Protein AF-A0A3C1YWX6-F1 (afdb_monomer)

Mean predicted aligned error: 10.13 Å

Radius of gyration: 17.38 Å; Cα contacts (8 Å, |Δi|>4): 16; chains: 1; bounding box: 39×30×50 Å

pLDDT: mean 80.64, std 18.62, range [42.34, 97.62]

Structure (mmCIF, N/CA/C/O backbone):
data_AF-A0A3C1YWX6-F1
#
_entry.id   AF-A0A3C1YWX6-F1
#
loop_
_atom_site.group_PDB
_atom_site.id
_atom_site.type_symbol
_atom_site.label_atom_id
_atom_site.label_alt_id
_atom_site.label_comp_id
_atom_site.label_asym_id
_atom_site.label_entity_id
_atom_site.label_seq_id
_atom_site.pdbx_PDB_ins_code
_atom_site.Cartn_x
_atom_site.Cartn_y
_atom_site.Cartn_z
_atom_site.occupancy
_atom_site.B_iso_or_equiv
_atom_site.auth_seq_id
_atom_site.auth_comp_id
_atom_site.auth_asym_id
_atom_site.auth_atom_id
_atom_site.pdbx_PDB_model_num
ATOM 1 N N . MET A 1 1 ? 13.558 -8.841 36.533 1.00 42.34 1 MET A N 1
ATOM 2 C CA . MET A 1 1 ? 13.183 -9.634 35.341 1.00 42.34 1 MET A CA 1
ATOM 3 C C . MET A 1 1 ? 12.527 -8.694 34.343 1.00 42.34 1 MET A C 1
ATOM 5 O O . MET A 1 1 ? 11.528 -8.075 34.677 1.00 42.34 1 MET A O 1
ATOM 9 N N . GLN A 1 2 ? 13.156 -8.477 33.190 1.00 43.19 2 GLN A N 1
ATOM 10 C CA . GLN A 1 2 ? 12.752 -7.467 32.208 1.00 43.19 2 GLN A CA 1
ATOM 11 C C . GLN A 1 2 ? 11.654 -8.063 31.312 1.00 43.19 2 GLN A C 1
ATOM 13 O O . GLN A 1 2 ? 11.886 -9.0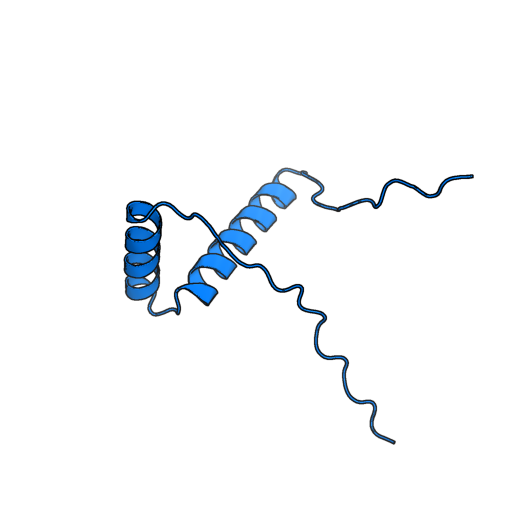65 30.636 1.00 43.19 2 GLN A O 1
ATOM 18 N N . ALA A 1 3 ? 10.446 -7.498 31.355 1.00 47.56 3 ALA A N 1
ATOM 19 C CA . ALA A 1 3 ? 9.331 -7.943 30.526 1.00 47.56 3 ALA A CA 1
ATOM 20 C C . ALA A 1 3 ? 9.684 -7.739 29.044 1.00 47.56 3 ALA A C 1
ATOM 22 O O . ALA A 1 3 ? 9.853 -6.608 28.584 1.00 47.56 3 ALA A O 1
ATOM 23 N N . LYS A 1 4 ? 9.824 -8.840 28.296 1.00 51.34 4 LYS A N 1
ATOM 24 C CA . LYS A 1 4 ? 9.947 -8.812 26.835 1.00 51.34 4 LYS A CA 1
ATOM 25 C C . LYS A 1 4 ? 8.668 -8.178 26.286 1.00 51.34 4 LYS A C 1
ATOM 27 O O . LYS A 1 4 ? 7.608 -8.791 26.362 1.00 51.34 4 LYS A O 1
ATOM 32 N N . ARG A 1 5 ? 8.769 -6.941 25.785 1.00 51.28 5 ARG A N 1
ATOM 33 C CA . ARG A 1 5 ? 7.680 -6.245 25.085 1.00 51.28 5 ARG A CA 1
ATOM 34 C C . ARG A 1 5 ? 7.115 -7.190 24.024 1.00 51.28 5 ARG A C 1
ATOM 36 O O . ARG A 1 5 ? 7.877 -7.725 23.216 1.00 51.28 5 ARG A O 1
ATOM 43 N N . SER A 1 6 ? 5.810 -7.435 24.082 1.00 48.19 6 SER A N 1
ATOM 44 C CA . SER A 1 6 ? 5.087 -8.224 23.094 1.00 48.19 6 SER A CA 1
ATOM 45 C C . SER A 1 6 ? 5.408 -7.670 21.709 1.00 48.19 6 SER A C 1
ATOM 47 O O . SER A 1 6 ? 5.218 -6.484 21.440 1.00 48.19 6 SER A O 1
ATOM 49 N N . LYS A 1 7 ? 5.958 -8.524 20.839 1.00 55.25 7 LYS A N 1
ATOM 50 C CA . LYS A 1 7 ? 5.977 -8.261 19.400 1.00 55.25 7 LYS A CA 1
ATOM 51 C C . LYS A 1 7 ? 4.547 -7.882 19.030 1.00 55.25 7 LYS A C 1
ATOM 53 O O . LYS A 1 7 ? 3.643 -8.659 19.322 1.00 55.25 7 LYS A O 1
ATOM 58 N N . THR A 1 8 ? 4.344 -6.687 18.485 1.00 56.69 8 THR A N 1
ATOM 59 C CA . THR A 1 8 ? 3.054 -6.240 17.958 1.00 56.69 8 THR A CA 1
ATOM 60 C C . THR A 1 8 ? 2.465 -7.387 17.140 1.00 56.69 8 THR A C 1
ATOM 62 O O . THR A 1 8 ? 3.132 -7.862 16.223 1.00 56.69 8 THR A O 1
ATOM 65 N N . GLU A 1 9 ? 1.298 -7.908 17.526 1.00 62.00 9 GLU A N 1
ATOM 66 C CA . GLU A 1 9 ? 0.665 -9.032 16.834 1.00 62.00 9 GLU A CA 1
ATOM 67 C C . GLU A 1 9 ? 0.330 -8.603 15.401 1.00 62.00 9 GLU A C 1
ATOM 69 O O . GLU A 1 9 ? -0.678 -7.950 15.139 1.00 62.00 9 GLU A O 1
ATOM 74 N N . THR A 1 10 ? 1.211 -8.918 14.456 1.00 67.81 10 THR A N 1
ATOM 75 C CA . THR A 1 10 ? 0.970 -8.698 13.033 1.00 67.81 10 THR A CA 1
ATOM 76 C C . THR A 1 10 ? 0.233 -9.903 12.476 1.00 67.81 10 THR A C 1
ATOM 78 O O . THR A 1 10 ? 0.723 -11.028 12.561 1.00 67.81 10 THR A O 1
ATOM 81 N N . ARG A 1 11 ? -0.942 -9.678 11.884 1.00 71.12 11 ARG A N 1
ATOM 82 C CA . ARG A 1 11 ? -1.572 -10.670 11.009 1.00 71.12 11 ARG A CA 1
ATOM 83 C C . ARG A 1 11 ? -0.951 -10.524 9.626 1.00 71.12 11 ARG A C 1
ATOM 85 O O . ARG A 1 11 ? -1.058 -9.456 9.026 1.00 71.12 11 ARG A O 1
ATOM 92 N N . ASP A 1 12 ? -0.288 -11.569 9.143 1.00 74.69 12 ASP A N 1
ATOM 93 C CA . ASP A 1 12 ? 0.279 -11.564 7.797 1.00 74.69 12 ASP A CA 1
ATOM 94 C C . ASP A 1 12 ? -0.844 -11.564 6.754 1.00 74.69 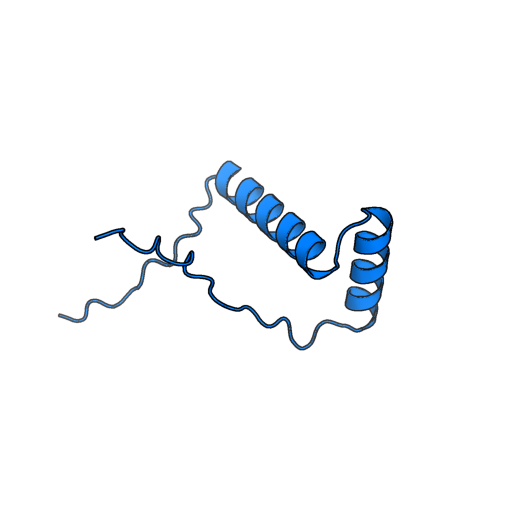12 ASP A C 1
ATOM 96 O O . ASP A 1 12 ? -1.777 -12.366 6.818 1.00 74.69 12 ASP A O 1
ATOM 100 N N . ILE A 1 13 ? -0.748 -10.655 5.783 1.00 74.06 13 ILE A N 1
ATOM 101 C CA . ILE A 1 13 ? -1.667 -10.569 4.646 1.00 74.06 13 ILE A CA 1
ATOM 102 C C . ILE A 1 13 ? -0.873 -10.894 3.387 1.00 74.06 13 ILE A C 1
ATOM 104 O O . ILE A 1 13 ? 0.103 -10.219 3.060 1.00 74.06 13 ILE A O 1
ATOM 108 N N . LEU A 1 14 ? -1.311 -11.928 2.669 1.00 76.56 14 LEU A N 1
ATOM 109 C CA . LEU A 1 14 ? -0.794 -12.263 1.347 1.00 76.56 14 LEU A CA 1
ATOM 110 C C . LEU A 1 14 ? -1.745 -11.705 0.291 1.00 76.56 14 LEU A C 1
ATOM 112 O O . LEU A 1 14 ? -2.887 -12.148 0.188 1.00 76.56 14 LEU A O 1
ATOM 116 N N . LEU A 1 15 ? -1.260 -10.762 -0.513 1.00 80.75 15 LEU A N 1
ATOM 117 C CA . LEU A 1 15 ? -1.968 -10.301 -1.705 1.00 80.75 15 LEU A CA 1
ATOM 118 C C . LEU A 1 15 ? -1.686 -11.285 -2.842 1.00 80.75 15 LEU A C 1
ATOM 120 O O . LEU A 1 15 ? -0.568 -11.347 -3.352 1.00 80.75 15 LEU A O 1
ATOM 124 N N . ARG A 1 16 ? -2.692 -12.084 -3.195 1.00 84.44 16 ARG A N 1
ATOM 125 C CA . ARG A 1 16 ? -2.652 -13.033 -4.313 1.00 84.44 16 ARG A CA 1
ATOM 126 C C . ARG A 1 16 ? -3.542 -12.533 -5.446 1.00 84.44 16 ARG A C 1
ATOM 128 O O . ARG A 1 16 ? -4.407 -11.692 -5.220 1.00 84.44 16 ARG A O 1
ATOM 135 N N . ASP A 1 17 ? -3.278 -13.029 -6.652 1.00 88.44 17 ASP A N 1
ATOM 136 C CA . ASP A 1 17 ? -4.111 -12.802 -7.841 1.00 88.44 17 ASP A CA 1
ATOM 137 C C . ASP A 1 17 ? -4.293 -11.324 -8.229 1.00 88.44 17 ASP A C 1
ATOM 139 O O . ASP A 1 17 ? -5.272 -10.935 -8.865 1.00 88.44 17 ASP A O 1
ATOM 143 N N . LEU A 1 18 ? -3.319 -10.479 -7.875 1.00 86.62 18 LEU A N 1
ATOM 144 C CA . LEU A 1 18 ? -3.295 -9.092 -8.316 1.00 86.62 18 LEU A CA 1
ATOM 145 C C . LEU A 1 18 ? -3.079 -9.057 -9.841 1.00 86.62 18 LEU A C 1
ATOM 147 O O . LEU A 1 18 ? -2.088 -9.622 -10.314 1.00 86.62 18 LEU A O 1
ATOM 151 N N . PRO A 1 19 ? -3.944 -8.381 -10.623 1.00 94.81 19 PRO A N 1
ATOM 152 C CA . PRO A 1 19 ? -3.741 -8.256 -12.060 1.00 94.81 19 PRO A CA 1
ATOM 153 C C . PRO A 1 19 ? -2.353 -7.688 -12.364 1.00 94.81 19 PRO A C 1
ATOM 155 O O . PRO A 1 19 ? -1.956 -6.686 -11.768 1.00 94.81 19 PRO A O 1
ATOM 158 N N . ILE A 1 20 ? -1.634 -8.293 -13.314 1.00 93.12 20 ILE A N 1
ATOM 159 C CA . ILE A 1 20 ? -0.233 -7.947 -13.628 1.00 93.12 20 ILE A CA 1
ATOM 160 C C . ILE A 1 20 ? -0.075 -6.440 -13.864 1.00 93.12 20 ILE A C 1
ATOM 162 O O . ILE A 1 20 ? 0.761 -5.791 -13.242 1.00 93.12 20 ILE A O 1
ATOM 166 N N . GLN A 1 21 ? -0.963 -5.852 -14.671 1.00 96.12 21 GLN A N 1
ATOM 167 C CA . GLN A 1 21 ? -0.930 -4.417 -14.963 1.00 96.12 21 GLN A CA 1
ATOM 168 C C . GLN A 1 21 ? -1.104 -3.538 -13.716 1.00 96.12 21 GLN A C 1
ATOM 170 O O . GLN A 1 21 ? -0.571 -2.431 -13.658 1.00 96.12 21 GLN A O 1
ATOM 175 N N . LEU A 1 22 ? -1.872 -3.995 -12.725 1.00 94.56 22 LEU A N 1
ATOM 176 C CA . LEU A 1 22 ? -2.048 -3.274 -11.468 1.00 94.56 22 LEU A CA 1
ATOM 177 C C . LEU A 1 22 ? -0.803 -3.415 -10.585 1.00 94.56 22 LEU A C 1
ATOM 179 O O . LEU A 1 22 ? -0.351 -2.422 -10.020 1.00 94.56 22 LEU A O 1
ATOM 183 N N . ALA A 1 23 ? -0.211 -4.611 -10.523 1.00 93.75 23 ALA A N 1
ATOM 184 C CA . ALA A 1 23 ? 1.045 -4.846 -9.815 1.00 93.75 23 ALA A CA 1
ATOM 185 C C . ALA A 1 23 ? 2.169 -3.938 -10.342 1.00 93.75 23 ALA A C 1
ATOM 187 O O . ALA A 1 23 ? 2.854 -3.284 -9.552 1.00 93.75 23 ALA A O 1
ATOM 188 N N . ASP A 1 24 ? 2.296 -3.824 -11.665 1.00 95.88 24 ASP A N 1
ATOM 189 C CA . ASP A 1 24 ? 3.299 -2.971 -12.306 1.00 95.88 24 ASP A CA 1
ATOM 190 C C . ASP A 1 24 ? 3.082 -1.491 -11.980 1.00 95.88 24 ASP A C 1
ATOM 192 O O . ASP A 1 24 ? 4.019 -0.796 -11.581 1.00 95.88 24 ASP A O 1
ATOM 196 N N . LYS A 1 25 ? 1.836 -1.008 -12.064 1.00 96.75 25 LYS A N 1
ATOM 197 C CA . LYS A 1 25 ? 1.495 0.377 -11.703 1.00 96.75 25 LYS A CA 1
ATOM 198 C C . LYS A 1 25 ? 1.827 0.683 -10.244 1.00 96.75 25 LYS A C 1
ATOM 200 O O . LYS A 1 25 ? 2.410 1.727 -9.964 1.00 96.75 25 LYS A O 1
ATOM 205 N N . ILE A 1 26 ? 1.509 -0.228 -9.324 1.00 95.56 26 ILE A N 1
ATOM 206 C CA . ILE A 1 26 ? 1.817 -0.063 -7.897 1.00 95.56 26 ILE A CA 1
ATOM 207 C C . ILE A 1 26 ? 3.332 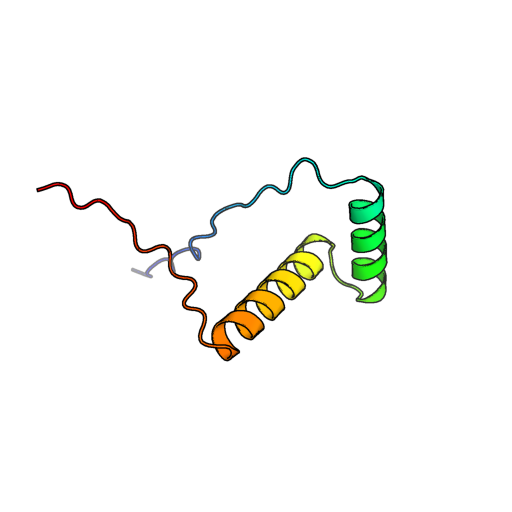-0.052 -7.671 1.00 95.56 26 ILE A C 1
ATOM 209 O O . ILE A 1 26 ? 3.827 0.762 -6.894 1.00 95.56 26 ILE A O 1
ATOM 213 N N . LYS A 1 27 ? 4.090 -0.903 -8.370 1.00 95.00 27 LYS A N 1
ATOM 214 C CA . LYS A 1 27 ? 5.556 -0.927 -8.280 1.00 95.00 27 LYS A CA 1
ATOM 215 C C . LYS A 1 27 ? 6.180 0.387 -8.761 1.00 95.00 27 LYS A C 1
ATOM 217 O O . LYS A 1 27 ? 7.073 0.922 -8.100 1.00 95.00 27 LYS A O 1
ATOM 222 N N . VAL A 1 28 ? 5.704 0.924 -9.885 1.00 97.62 28 VAL A N 1
ATOM 223 C CA . VAL A 1 28 ? 6.147 2.230 -10.400 1.00 97.62 28 VAL A CA 1
ATOM 224 C C . VAL A 1 28 ? 5.794 3.339 -9.411 1.00 97.62 28 VAL A C 1
ATOM 226 O O . VAL A 1 28 ? 6.654 4.148 -9.073 1.00 97.62 28 VAL A O 1
ATOM 229 N N . ALA A 1 29 ? 4.570 3.343 -8.883 1.00 97.25 29 ALA A N 1
ATOM 230 C CA . ALA A 1 29 ? 4.136 4.338 -7.912 1.00 97.25 29 ALA A CA 1
ATOM 231 C C . ALA A 1 29 ? 4.974 4.297 -6.621 1.00 97.25 29 ALA A C 1
ATOM 233 O O . ALA A 1 29 ? 5.484 5.329 -6.194 1.00 97.25 29 ALA A O 1
ATOM 234 N N . ALA A 1 30 ? 5.232 3.114 -6.058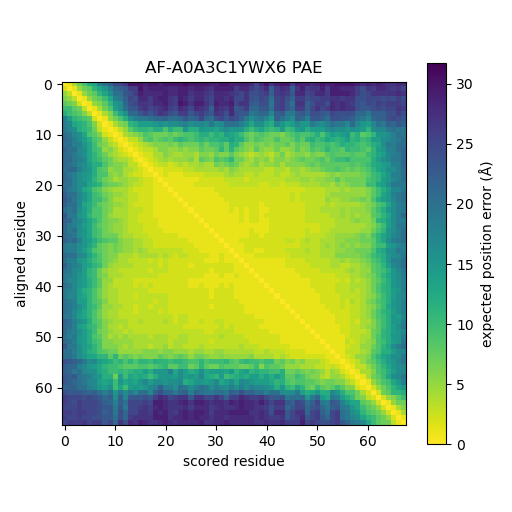 1.00 97.00 30 ALA A N 1
ATOM 235 C CA . ALA A 1 30 ? 6.121 2.961 -4.904 1.00 97.00 30 ALA A CA 1
ATOM 236 C C . ALA A 1 30 ? 7.529 3.528 -5.176 1.00 97.00 30 ALA A C 1
ATOM 238 O O . ALA A 1 30 ? 8.095 4.241 -4.347 1.00 97.00 30 ALA A O 1
ATOM 239 N N . THR A 1 31 ? 8.058 3.296 -6.384 1.00 96.88 31 THR A N 1
ATOM 240 C CA . THR A 1 31 ? 9.359 3.838 -6.811 1.00 96.88 31 THR A CA 1
ATOM 241 C C . THR A 1 31 ? 9.362 5.368 -6.834 1.00 96.88 31 THR A C 1
ATOM 243 O O . THR A 1 31 ? 10.296 5.984 -6.320 1.00 96.88 31 THR A O 1
ATOM 246 N N . LEU A 1 32 ? 8.310 5.995 -7.372 1.00 97.44 32 LEU A N 1
ATOM 247 C CA . LEU A 1 32 ? 8.167 7.458 -7.399 1.00 97.44 32 LEU A CA 1
ATOM 248 C C . LEU A 1 32 ? 8.138 8.058 -5.989 1.00 97.44 32 LEU A C 1
ATOM 250 O O . LEU A 1 32 ? 8.720 9.115 -5.751 1.00 97.44 32 LEU A O 1
ATOM 254 N N . HIS A 1 33 ? 7.515 7.354 -5.045 1.00 95.81 33 HIS A N 1
ATOM 255 C CA . HIS A 1 33 ? 7.444 7.749 -3.640 1.00 95.81 33 HIS A CA 1
ATOM 256 C C . HIS A 1 33 ? 8.694 7.371 -2.828 1.00 95.81 33 HIS A C 1
ATOM 258 O O . HIS A 1 33 ? 8.755 7.678 -1.639 1.00 95.81 33 HIS A O 1
ATOM 264 N N . ARG A 1 34 ? 9.710 6.751 -3.451 1.00 96.88 34 ARG A N 1
ATOM 265 C CA . ARG A 1 34 ? 10.939 6.260 -2.797 1.00 96.88 34 ARG A CA 1
ATOM 266 C C . ARG A 1 34 ? 10.657 5.314 -1.623 1.00 96.88 34 ARG A C 1
ATOM 268 O O . ARG A 1 34 ? 11.399 5.295 -0.643 1.00 96.88 34 ARG A O 1
ATOM 275 N N . THR A 1 35 ? 9.594 4.523 -1.727 1.00 96.44 35 THR A N 1
ATOM 276 C CA . THR A 1 35 ? 9.183 3.546 -0.714 1.00 96.44 35 THR A CA 1
ATOM 277 C C . THR A 1 35 ? 9.214 2.131 -1.278 1.00 96.44 35 THR A C 1
ATOM 279 O O . THR A 1 35 ? 9.233 1.911 -2.492 1.00 96.44 35 THR A O 1
ATOM 282 N N . SER A 1 36 ? 9.247 1.131 -0.392 1.00 95.31 36 SER A N 1
ATOM 283 C CA . SER A 1 36 ? 9.055 -0.250 -0.826 1.00 95.31 36 SER A CA 1
ATOM 284 C C . SER A 1 36 ? 7.607 -0.453 -1.282 1.00 95.31 36 SER A C 1
ATOM 286 O O . SER A 1 36 ? 6.688 0.190 -0.774 1.00 95.31 36 SER A O 1
ATOM 288 N N . MET A 1 37 ? 7.375 -1.388 -2.207 1.00 92.44 37 MET A N 1
ATOM 289 C CA . MET A 1 37 ? 6.015 -1.719 -2.656 1.00 92.44 37 MET A CA 1
ATOM 290 C C . MET A 1 37 ? 5.106 -2.120 -1.482 1.00 92.44 37 MET A C 1
ATOM 292 O O . MET A 1 37 ? 3.932 -1.762 -1.458 1.00 92.44 37 MET A O 1
ATOM 296 N N . LYS A 1 38 ? 5.667 -2.813 -0.481 1.00 91.44 38 LYS A N 1
ATOM 297 C CA . LYS A 1 38 ? 4.969 -3.178 0.755 1.00 91.44 38 LYS A CA 1
ATOM 298 C C . LYS A 1 38 ? 4.528 -1.936 1.528 1.00 91.44 38 LYS A C 1
ATOM 300 O O . LYS A 1 38 ? 3.353 -1.824 1.862 1.00 91.44 38 LYS A O 1
ATOM 305 N N . ASP A 1 39 ? 5.453 -1.024 1.810 1.00 92.81 39 ASP A N 1
ATOM 306 C CA . ASP A 1 39 ? 5.162 0.164 2.620 1.00 92.81 39 ASP A CA 1
ATOM 307 C C . ASP A 1 39 ? 4.190 1.099 1.902 1.00 92.81 39 ASP A C 1
ATOM 309 O O . ASP A 1 39 ? 3.276 1.632 2.523 1.00 92.81 39 ASP A O 1
ATOM 313 N N . TYR A 1 40 ? 4.327 1.216 0.581 1.00 95.00 40 TYR A N 1
ATOM 314 C CA . TYR A 1 40 ? 3.415 1.981 -0.258 1.00 95.00 40 TYR A CA 1
ATOM 315 C C . TYR A 1 40 ? 1.976 1.450 -0.185 1.00 95.00 40 TYR A C 1
ATOM 317 O O . TYR A 1 40 ? 1.037 2.212 0.042 1.00 95.00 40 TYR A O 1
ATOM 325 N N . ILE A 1 41 ? 1.791 0.132 -0.316 1.00 93.81 41 ILE A N 1
ATOM 326 C CA . ILE A 1 41 ? 0.470 -0.498 -0.179 1.00 93.81 41 ILE A CA 1
ATOM 327 C C . ILE A 1 41 ? -0.079 -0.296 1.237 1.00 93.81 41 ILE A C 1
ATOM 329 O O . ILE A 1 41 ? -1.248 0.047 1.393 1.00 93.81 41 ILE A O 1
ATOM 333 N N . LEU A 1 42 ? 0.748 -0.478 2.271 1.00 93.00 42 LEU A N 1
ATOM 334 C CA . LEU A 1 42 ? 0.329 -0.266 3.659 1.00 93.00 42 LEU A CA 1
ATOM 335 C C . LEU A 1 42 ? -0.129 1.175 3.909 1.00 93.00 42 LEU A C 1
ATOM 337 O O . LEU A 1 42 ? -1.117 1.385 4.610 1.00 93.00 42 LEU A O 1
ATOM 341 N N . GLU A 1 43 ? 0.555 2.159 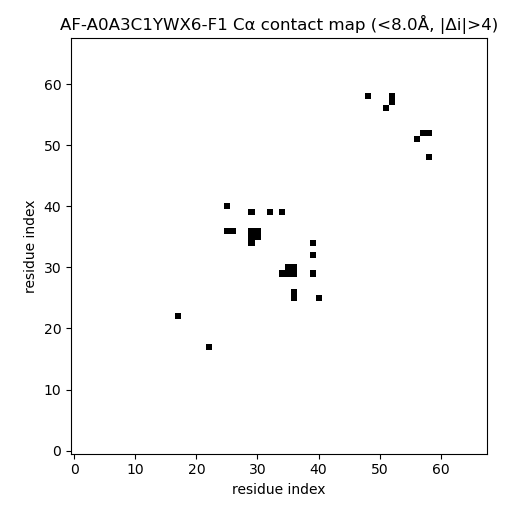3.329 1.00 94.62 43 GLU A N 1
ATOM 342 C CA . GLU A 1 43 ? 0.174 3.566 3.426 1.00 94.62 43 GLU A CA 1
ATOM 343 C C . GLU A 1 43 ? -1.175 3.836 2.748 1.00 94.62 43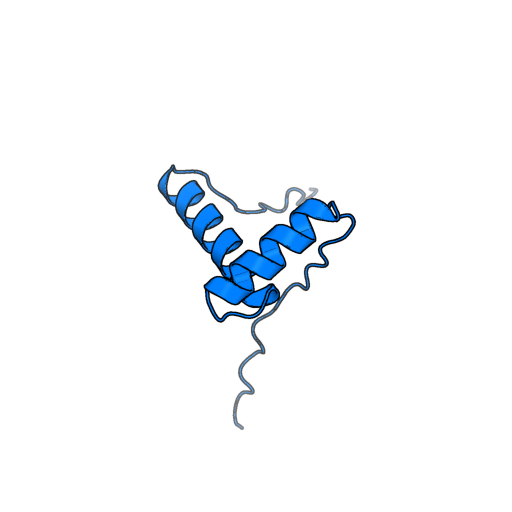 GLU A C 1
ATOM 345 O O . GLU A 1 43 ? -2.025 4.506 3.336 1.00 94.62 43 GLU A O 1
ATOM 350 N N . ILE A 1 44 ? -1.404 3.279 1.553 1.00 94.81 44 ILE A N 1
ATOM 351 C CA . ILE A 1 44 ? -2.696 3.378 0.855 1.00 94.81 44 ILE A CA 1
ATOM 352 C C . ILE A 1 44 ? -3.813 2.770 1.702 1.00 94.81 44 ILE A C 1
ATOM 354 O O . ILE A 1 44 ? -4.848 3.405 1.897 1.00 94.81 44 ILE A O 1
ATOM 358 N N . LEU A 1 45 ? -3.604 1.557 2.220 1.00 93.56 45 LEU A N 1
ATOM 359 C CA . LEU A 1 45 ? -4.602 0.864 3.033 1.00 93.56 45 LEU A CA 1
ATOM 360 C C . LEU A 1 45 ? -4.933 1.655 4.300 1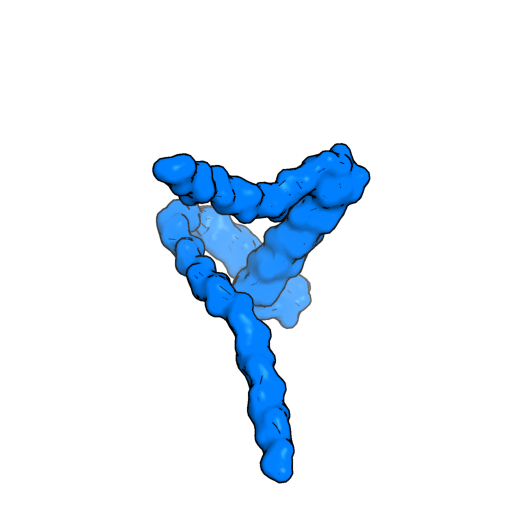.00 93.56 45 LEU A C 1
ATOM 362 O O . LEU A 1 45 ? -6.107 1.797 4.628 1.00 93.56 45 LEU A O 1
ATOM 366 N N . ARG A 1 46 ? -3.923 2.216 4.978 1.00 93.62 46 ARG A N 1
ATOM 367 C CA . ARG A 1 46 ? -4.136 3.053 6.164 1.00 93.62 46 ARG A CA 1
ATOM 368 C C . ARG A 1 46 ? -4.955 4.296 5.829 1.00 93.62 46 ARG A C 1
ATOM 370 O O . ARG A 1 46 ? -5.985 4.507 6.450 1.00 93.62 46 ARG A O 1
ATOM 377 N N . LYS A 1 47 ? -4.548 5.058 4.808 1.00 95.56 47 LYS A N 1
ATOM 378 C CA . LYS A 1 47 ? -5.278 6.262 4.377 1.00 95.56 47 LYS A CA 1
ATOM 379 C C . LYS A 1 47 ? -6.731 5.955 4.033 1.00 95.56 47 LYS A C 1
ATOM 381 O O . LYS A 1 47 ? -7.613 6.731 4.373 1.00 95.56 47 LYS A O 1
ATOM 386 N N . HIS A 1 48 ? -6.972 4.825 3.373 1.00 93.94 48 HIS A N 1
ATOM 387 C CA . HIS A 1 48 ? -8.321 4.411 3.018 1.00 93.94 48 HIS A CA 1
ATOM 388 C C . HIS A 1 48 ? -9.170 4.058 4.248 1.00 93.94 48 HIS A C 1
ATOM 390 O O . HIS A 1 48 ? -10.330 4.453 4.319 1.00 93.94 48 HIS A O 1
ATOM 396 N N . VAL A 1 49 ? -8.602 3.348 5.227 1.00 93.75 49 VAL A N 1
ATOM 397 C CA . VAL A 1 49 ? -9.283 3.049 6.498 1.00 93.75 49 VAL A CA 1
ATOM 398 C C . VAL A 1 49 ? -9.597 4.340 7.255 1.00 93.75 49 VAL A C 1
ATOM 400 O O . VAL A 1 49 ? -10.750 4.541 7.625 1.00 93.75 49 VAL A O 1
ATOM 403 N N . ASP A 1 50 ? -8.622 5.242 7.394 1.00 92.81 50 ASP A N 1
ATOM 404 C CA . ASP A 1 50 ? -8.801 6.537 8.062 1.00 92.81 50 ASP A CA 1
ATOM 405 C C . ASP A 1 50 ? -9.912 7.368 7.383 1.00 92.81 50 ASP A C 1
ATOM 407 O O . ASP A 1 50 ? -10.752 7.980 8.046 1.00 92.81 50 ASP A O 1
ATOM 411 N N . GLU A 1 51 ? -9.967 7.359 6.045 1.00 94.75 51 GLU A N 1
ATOM 412 C CA . GLU A 1 51 ? -11.027 8.013 5.270 1.00 94.75 51 GLU A CA 1
ATOM 413 C C . GLU A 1 51 ? -12.408 7.408 5.563 1.00 94.75 51 GLU A C 1
ATOM 415 O O . GLU A 1 51 ? -13.375 8.148 5.761 1.00 94.75 51 GLU A O 1
ATOM 420 N N . LEU A 1 52 ? -12.524 6.081 5.620 1.00 93.69 52 LEU A N 1
ATOM 421 C CA . LEU A 1 52 ? -13.784 5.404 5.934 1.00 93.69 52 LEU A CA 1
ATOM 422 C C . LEU A 1 52 ? -14.248 5.696 7.366 1.00 93.69 52 LEU A C 1
ATOM 424 O O . LEU A 1 52 ? -15.426 5.999 7.578 1.00 93.69 52 LEU A O 1
ATOM 428 N N . GLU A 1 53 ? -13.336 5.671 8.333 1.00 92.44 53 GLU A N 1
ATOM 429 C CA . GLU A 1 53 ? -13.642 5.988 9.730 1.00 92.44 53 GLU A CA 1
ATOM 430 C C . GLU A 1 53 ? -14.064 7.452 9.894 1.00 92.44 53 GLU A C 1
ATOM 432 O O . GLU A 1 53 ? -15.043 7.735 10.587 1.00 92.44 53 GLU A O 1
ATOM 437 N N . SER A 1 54 ? -13.423 8.384 9.177 1.00 91.56 54 SER A N 1
ATOM 438 C CA . SER A 1 54 ? -13.825 9.800 9.159 1.00 91.56 54 SER A CA 1
ATOM 439 C C . SER A 1 54 ? -15.248 10.022 8.627 1.00 91.56 54 SER A C 1
ATOM 441 O O . SER A 1 54 ? -15.903 11.002 8.980 1.00 91.56 54 SER A O 1
ATOM 443 N N . ARG A 1 55 ? -15.757 9.088 7.812 1.00 93.19 55 ARG A N 1
ATOM 444 C CA . ARG A 1 55 ? -17.130 9.080 7.280 1.00 93.19 55 ARG A CA 1
ATOM 445 C C . ARG A 1 55 ? -18.122 8.356 8.194 1.00 93.19 55 ARG A C 1
ATOM 447 O O . ARG A 1 55 ? -19.281 8.192 7.822 1.00 93.19 55 ARG A O 1
ATOM 454 N N . GLY A 1 56 ? -17.682 7.924 9.376 1.00 86.44 56 GLY A N 1
ATOM 455 C CA . GLY A 1 56 ? -18.504 7.232 10.367 1.00 86.44 56 GLY A CA 1
ATOM 456 C C . GLY A 1 56 ? -18.671 5.731 10.116 1.00 86.44 56 GLY A C 1
ATOM 457 O O . GLY A 1 56 ? -19.524 5.106 10.746 1.00 86.44 56 GLY A O 1
ATOM 458 N N . VAL A 1 57 ? -17.887 5.128 9.215 1.00 87.44 57 VAL A N 1
ATOM 459 C CA . VAL A 1 57 ? -17.918 3.676 8.993 1.00 87.44 57 VAL A CA 1
ATOM 460 C C . VAL A 1 57 ? -17.135 2.981 10.106 1.00 87.44 57 VAL A C 1
ATOM 462 O O . VAL A 1 57 ? -15.929 3.161 10.235 1.00 87.44 57 VAL A O 1
ATOM 465 N N . VAL A 1 58 ? -17.808 2.146 10.900 1.00 80.62 58 VAL A N 1
ATOM 466 C CA . VAL A 1 58 ? -17.161 1.357 11.959 1.00 80.62 58 VAL A CA 1
ATOM 467 C C . VAL A 1 58 ? -16.595 0.064 11.368 1.00 80.62 58 VAL A C 1
ATOM 469 O O . VAL A 1 58 ? -17.328 -0.892 11.117 1.00 80.62 58 VAL A O 1
ATOM 472 N N . LEU A 1 59 ? -15.277 0.009 11.173 1.00 75.62 59 LEU A N 1
ATOM 473 C CA . LEU A 1 59 ? -14.564 -1.136 10.591 1.00 75.62 59 LEU A CA 1
ATOM 474 C C . LEU A 1 59 ? -14.043 -2.102 11.668 1.00 75.62 59 LEU A C 1
ATOM 476 O O . LEU A 1 59 ? -12.856 -2.419 11.730 1.00 75.62 59 LEU A O 1
ATOM 480 N N . THR A 1 60 ? -14.935 -2.596 12.530 1.00 76.12 60 THR A N 1
ATOM 481 C CA . THR A 1 60 ? -14.585 -3.630 13.517 1.00 76.12 60 THR A CA 1
ATOM 482 C C . THR A 1 60 ? -15.189 -4.975 13.134 1.00 76.12 60 THR A C 1
ATOM 484 O O . THR A 1 60 ? -16.388 -5.101 12.887 1.00 76.12 60 THR A O 1
ATOM 487 N N . LEU A 1 61 ? -14.359 -6.020 13.116 1.00 65.56 61 LEU A N 1
ATOM 488 C CA . LEU A 1 61 ? -14.848 -7.395 13.072 1.00 65.56 61 LEU A CA 1
ATOM 489 C C . LEU A 1 61 ? -15.424 -7.731 14.452 1.00 65.56 61 LEU A C 1
ATOM 491 O O . LEU A 1 61 ? -14.731 -8.271 15.316 1.00 65.56 61 LEU A O 1
ATOM 495 N N . THR A 1 62 ? -16.693 -7.394 14.681 1.00 57.78 62 THR A N 1
ATOM 496 C CA . THR A 1 62 ? -17.442 -7.945 15.812 1.00 57.78 62 THR A CA 1
ATOM 497 C C . THR A 1 62 ? -17.621 -9.438 15.551 1.00 57.78 62 THR A C 1
ATOM 499 O O . THR A 1 62 ? -18.426 -9.863 14.726 1.00 57.78 62 THR A O 1
ATOM 502 N N . GLY A 1 63 ? -16.793 -10.255 16.206 1.00 50.41 63 GLY A N 1
ATOM 503 C CA . GLY A 1 63 ? -16.864 -11.711 16.139 1.00 50.41 63 GLY A CA 1
ATOM 504 C C . GLY A 1 63 ? -18.239 -12.203 16.585 1.00 50.41 63 GLY A C 1
ATOM 505 O O . GLY A 1 63 ? -18.490 -12.431 17.766 1.00 50.41 63 GLY A O 1
ATOM 506 N N . SER A 1 64 ? -19.149 -12.369 15.635 1.00 44.91 64 SER A N 1
ATOM 507 C CA . SER A 1 64 ? -20.467 -12.942 15.849 1.00 44.91 64 SER A CA 1
ATOM 508 C C . SER A 1 64 ? -20.332 -14.463 15.853 1.00 44.91 64 SER A C 1
ATOM 510 O O . SER A 1 64 ? -20.325 -15.107 14.808 1.00 44.91 64 SER A O 1
ATOM 512 N N . LYS A 1 65 ? -20.185 -15.029 17.058 1.00 43.72 65 LYS A N 1
ATOM 513 C CA . LYS A 1 65 ? -20.990 -16.149 17.593 1.00 43.72 65 LYS A CA 1
ATOM 514 C C . LYS A 1 65 ? -20.473 -16.544 18.981 1.00 43.72 65 LYS A C 1
ATOM 516 O O . LYS A 1 65 ? -19.732 -17.508 19.143 1.00 43.72 65 LYS A O 1
ATOM 521 N N . LYS A 1 66 ? -20.954 -15.840 20.008 1.00 47.69 66 LYS A N 1
ATOM 522 C CA . LYS A 1 66 ? -21.190 -16.464 21.313 1.00 47.69 66 LYS A CA 1
ATOM 523 C C . LYS A 1 66 ? -22.466 -17.294 21.129 1.00 47.69 66 LYS A C 1
ATOM 525 O O . LYS A 1 66 ? -23.553 -16.730 21.049 1.00 47.69 66 LYS A O 1
ATOM 530 N N . LYS A 1 67 ? -22.323 -18.596 20.875 1.00 43.06 67 LYS A N 1
ATOM 531 C CA . LYS A 1 67 ? -23.468 -19.517 20.827 1.00 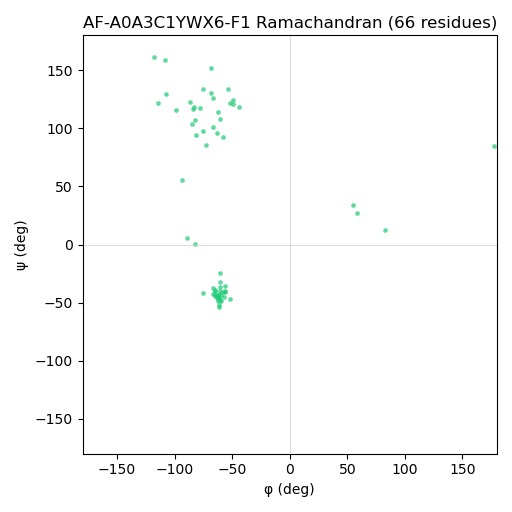43.06 67 LYS A CA 1
ATOM 532 C C . LYS A 1 67 ? -23.906 -19.768 22.287 1.00 43.06 67 LYS A C 1
ATOM 534 O O . LYS A 1 67 ? -22.998 -19.914 23.108 1.00 43.06 67 LYS A O 1
ATOM 539 N N . PRO A 1 68 ? -25.212 -19.711 22.612 1.00 58.72 68 PRO A N 1
ATOM 540 C CA . PRO A 1 68 ? -25.716 -19.987 23.959 1.00 58.72 68 PRO A CA 1
ATOM 541 C C . PRO A 1 68 ? -25.417 -21.420 24.402 1.00 58.72 68 PRO A C 1
ATOM 543 O O . PRO A 1 68 ? -25.304 -22.297 23.510 1.00 58.72 68 PRO A O 1
#

Foldseek 3Di:
DDDDPPDPDDDDDDDPPDPPVRLVVLCVVCVVVVHHSVVSVVVVVVVVVVVCVVVVNDPDPPPPDPDD

Solvent-accessible surface area (backbone atoms only — not comparable to full-atom values): 4549 Å² total; per-residue (Å²): 136,83,79,78,75,75,75,78,88,74,80,87,79,82,91,69,90,67,54,66,72,57,51,52,51,48,47,52,50,13,54,77,69,76,42,53,55,67,58,41,51,52,51,53,54,49,53,52,49,54,54,41,45,75,71,70,49,81,90,67,89,75,80,87,72,86,75,133

Nearest PDB structures (foldseek):
  2bsq-assembly1_E  TM=9.626E-01  e=7.316E-01  Nei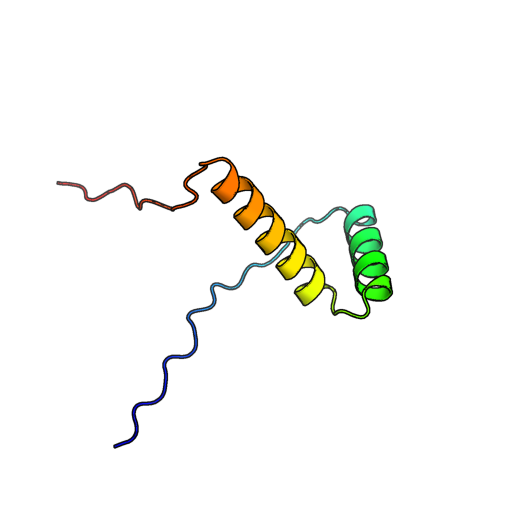sseria gonorrhoeae
  2bsq-assembly1_F  TM=7.552E-01  e=4.180E-01  Neisseria gonorrhoeae
  5x3t-assembly1_G  TM=6.376E-01  e=1.694E+00  Mycobacterium tuberculosis H37Rv

Sequence (68 aa):
MQAKRSKTETRDILLRDLPIQLADKIKVAATLHRTSMKDYILEILRKHVDELESRGVVLTLTGSKKKP

Secondary structure (DSSP, 8-state):
----PPP--PPP----S--HHHHHHHHHHHHHTTS-HHHHHHHHHHHHHHHHHHTT------------